Protein AF-A0A1G7ESN8-F1 (afdb_monomer)

Structure (mmCIF, N/CA/C/O backbone):
data_AF-A0A1G7ESN8-F1
#
_entry.id   AF-A0A1G7ESN8-F1
#
loop_
_atom_site.group_PDB
_atom_site.id
_atom_site.type_symbol
_atom_site.label_atom_id
_atom_site.label_alt_id
_atom_site.label_comp_id
_atom_site.label_asym_id
_atom_site.label_entity_id
_atom_site.label_seq_id
_atom_site.pdbx_PDB_ins_code
_atom_site.Cartn_x
_atom_site.Cartn_y
_atom_site.Cartn_z
_atom_site.occupancy
_atom_site.B_iso_or_equiv
_atom_site.auth_seq_id
_atom_site.auth_comp_id
_atom_site.auth_asym_id
_atom_site.auth_atom_id
_atom_site.pdbx_PDB_model_num
ATOM 1 N N . MET A 1 1 ? 20.476 12.400 -18.569 1.00 45.22 1 MET A N 1
ATOM 2 C CA . MET A 1 1 ? 19.149 12.109 -17.987 1.00 45.22 1 MET A CA 1
ATOM 3 C C . MET A 1 1 ? 19.250 10.728 -17.372 1.00 45.22 1 MET A C 1
ATOM 5 O O . MET A 1 1 ? 19.671 9.828 -18.084 1.00 45.22 1 MET A O 1
ATOM 9 N N . ALA A 1 2 ? 19.011 10.574 -16.071 1.00 63.44 2 ALA A N 1
ATOM 10 C CA . ALA A 1 2 ? 18.990 9.244 -15.466 1.00 63.44 2 ALA A CA 1
ATOM 11 C C . ALA A 1 2 ? 17.741 8.511 -15.979 1.00 63.44 2 ALA A C 1
ATOM 13 O O . ALA A 1 2 ? 16.641 9.052 -15.864 1.00 63.44 2 ALA A O 1
ATOM 14 N N . SER A 1 3 ? 17.909 7.339 -16.597 1.00 73.69 3 SER A N 1
ATOM 15 C CA . SER A 1 3 ? 16.775 6.478 -16.940 1.00 73.69 3 SER A CA 1
ATOM 16 C C . SER A 1 3 ? 16.133 6.000 -15.647 1.00 73.69 3 SER A C 1
ATOM 18 O O . SER A 1 3 ? 16.801 5.397 -14.812 1.00 73.69 3 SER A O 1
ATOM 20 N N . ILE A 1 4 ? 14.851 6.306 -15.471 1.00 76.06 4 ILE A N 1
ATOM 21 C CA . ILE A 1 4 ? 14.056 5.781 -14.366 1.00 76.06 4 ILE A CA 1
ATOM 22 C C . ILE A 1 4 ? 13.538 4.425 -14.836 1.00 76.06 4 ILE A C 1
ATOM 24 O O . ILE A 1 4 ? 12.633 4.367 -15.669 1.00 76.06 4 ILE A O 1
ATOM 28 N N . GLU A 1 5 ? 14.147 3.342 -14.368 1.00 82.50 5 GLU A N 1
ATOM 29 C CA . GLU A 1 5 ? 13.603 2.006 -14.599 1.00 82.50 5 GLU A CA 1
ATOM 30 C C . GLU A 1 5 ? 12.455 1.773 -13.607 1.00 82.50 5 GLU A C 1
ATOM 32 O O . GLU A 1 5 ? 12.648 1.964 -12.404 1.00 82.50 5 GLU A O 1
ATOM 37 N N . PRO A 1 6 ? 11.235 1.458 -14.083 1.00 86.06 6 PRO A N 1
ATOM 38 C CA . PRO A 1 6 ? 10.089 1.297 -13.206 1.00 86.06 6 PRO A CA 1
ATOM 39 C C . PRO A 1 6 ? 10.198 -0.006 -12.423 1.00 86.06 6 PRO A C 1
ATOM 41 O O . PRO A 1 6 ? 10.436 -1.075 -12.986 1.00 86.06 6 PRO A O 1
ATOM 44 N N . GLU A 1 7 ? 9.922 0.080 -11.131 1.00 87.12 7 GLU A N 1
ATOM 45 C CA . GLU A 1 7 ? 9.979 -1.070 -10.255 1.00 87.12 7 GLU A CA 1
ATOM 46 C C . GLU A 1 7 ? 8.793 -2.007 -10.502 1.00 87.12 7 GLU A C 1
ATOM 48 O O . GLU A 1 7 ? 7.627 -1.596 -10.600 1.00 87.12 7 GLU A O 1
ATOM 53 N N . SER A 1 8 ? 9.109 -3.290 -10.652 1.00 89.38 8 SER A N 1
ATOM 54 C CA . SER A 1 8 ? 8.127 -4.336 -10.954 1.00 89.38 8 SER A CA 1
ATOM 55 C C . SER A 1 8 ? 7.641 -5.073 -9.708 1.00 89.38 8 SER A C 1
ATOM 57 O O . SER A 1 8 ? 6.605 -5.735 -9.759 1.00 89.38 8 SER A O 1
ATOM 59 N N . VAL A 1 9 ? 8.342 -4.916 -8.584 1.00 87.00 9 VAL A N 1
ATOM 60 C CA . VAL A 1 9 ? 7.963 -5.482 -7.291 1.00 87.00 9 VAL A CA 1
ATOM 61 C C . VAL A 1 9 ? 7.053 -4.504 -6.546 1.00 87.00 9 VAL A C 1
ATOM 63 O O . VAL A 1 9 ? 7.359 -3.320 -6.411 1.00 87.00 9 VAL A O 1
ATOM 66 N N . ALA A 1 10 ? 5.911 -4.995 -6.062 1.00 86.00 10 ALA A N 1
ATOM 67 C CA . ALA A 1 10 ? 5.000 -4.198 -5.247 1.00 86.00 10 ALA A CA 1
ATOM 68 C C . ALA A 1 10 ? 5.589 -3.924 -3.854 1.00 86.00 10 ALA A C 1
ATOM 70 O O . ALA A 1 10 ? 6.267 -4.774 -3.275 1.00 86.00 10 ALA A O 1
ATOM 71 N N . GLY A 1 11 ? 5.283 -2.751 -3.299 1.00 87.88 11 GLY A N 1
ATOM 72 C CA . GLY A 1 11 ? 5.530 -2.465 -1.890 1.00 87.88 11 GLY A CA 1
ATOM 73 C C . GLY A 1 11 ? 4.577 -3.254 -0.993 1.00 87.88 11 GLY A C 1
ATOM 74 O O . GLY A 1 11 ? 3.445 -3.561 -1.380 1.00 87.88 11 GLY A O 1
ATOM 75 N N . ARG A 1 12 ? 5.032 -3.570 0.217 1.00 90.12 12 ARG A N 1
ATOM 76 C CA . ARG A 1 12 ? 4.246 -4.263 1.235 1.00 90.12 12 ARG A CA 1
ATOM 77 C C . ARG A 1 12 ? 3.897 -3.290 2.348 1.00 90.12 12 ARG A C 1
ATOM 79 O O . ARG A 1 12 ? 4.784 -2.720 2.966 1.00 90.12 12 ARG A O 1
ATOM 86 N N . ALA A 1 13 ? 2.609 -3.124 2.607 1.00 92.88 13 ALA A N 1
ATOM 87 C CA . ALA A 1 13 ? 2.131 -2.329 3.725 1.00 92.88 13 ALA A CA 1
ATOM 88 C C . ALA A 1 13 ? 1.742 -3.212 4.917 1.00 92.88 13 ALA A C 1
ATOM 90 O O . ALA A 1 13 ? 1.177 -4.296 4.740 1.00 92.88 13 ALA A O 1
ATOM 91 N N . THR A 1 14 ? 2.031 -2.733 6.120 1.00 92.62 14 THR A N 1
ATOM 92 C CA . THR A 1 14 ? 1.696 -3.356 7.404 1.00 92.62 14 THR A CA 1
ATOM 93 C C . THR A 1 14 ? 1.021 -2.339 8.322 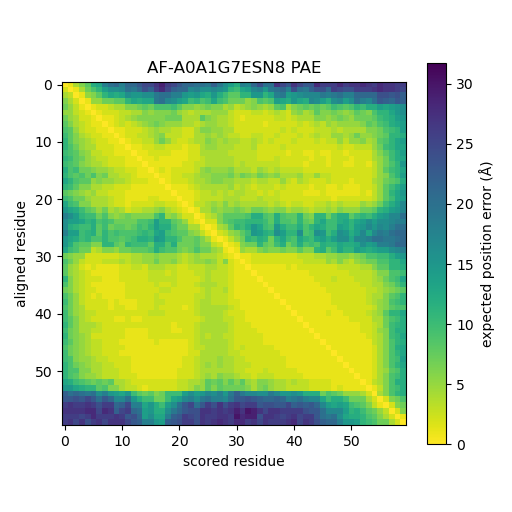1.00 92.62 14 THR A C 1
ATOM 95 O O . THR A 1 14 ? 1.110 -1.132 8.107 1.00 92.62 14 THR A O 1
ATOM 98 N N . ALA A 1 15 ? 0.299 -2.838 9.324 1.00 95.50 15 ALA A N 1
ATOM 99 C CA . ALA A 1 15 ? -0.393 -2.031 10.321 1.00 95.50 15 ALA A CA 1
ATOM 100 C C . ALA A 1 15 ? 0.213 -2.280 11.701 1.00 95.50 15 ALA A C 1
ATOM 102 O O . ALA A 1 15 ? 0.210 -3.422 12.171 1.00 95.50 15 ALA A O 1
ATOM 103 N N . GLU A 1 16 ? 0.693 -1.230 12.356 1.00 91.81 16 GLU A N 1
ATOM 104 C CA . GLU A 1 16 ? 1.326 -1.297 13.670 1.00 91.81 16 GLU A CA 1
ATOM 105 C C . GLU A 1 16 ? 0.810 -0.168 14.565 1.00 91.81 16 GLU A C 1
ATOM 107 O O . GLU A 1 16 ? 1.022 1.007 14.283 1.00 91.81 16 GLU A O 1
ATOM 112 N N . ASN A 1 17 ? 0.141 -0.517 15.669 1.00 88.06 17 ASN A N 1
ATOM 113 C CA . ASN A 1 17 ? -0.405 0.438 16.645 1.00 88.06 17 ASN A CA 1
ATOM 114 C C . ASN A 1 17 ? -1.283 1.541 16.019 1.00 88.06 17 ASN A C 1
ATOM 116 O O . ASN A 1 17 ? -1.197 2.706 16.408 1.00 88.06 17 ASN A O 1
ATOM 120 N N . GLY A 1 18 ? -2.103 1.191 15.027 1.00 91.38 18 GLY A N 1
ATOM 121 C CA . GLY A 1 18 ? -2.941 2.159 14.315 1.00 91.38 18 GLY A CA 1
ATOM 122 C C . GLY A 1 18 ? -2.198 3.013 13.282 1.00 91.38 18 GLY A C 1
ATOM 123 O O . GLY A 1 18 ? -2.775 3.951 12.736 1.00 91.38 18 GLY A O 1
ATOM 124 N N . ILE A 1 19 ? -0.937 2.694 12.982 1.00 91.38 19 ILE A N 1
ATOM 125 C CA . ILE A 1 19 ? -0.120 3.363 11.966 1.00 91.38 19 ILE A CA 1
ATOM 126 C C . ILE A 1 19 ? 0.092 2.408 10.791 1.00 91.38 19 ILE A C 1
ATOM 128 O O . ILE A 1 19 ? 0.419 1.238 10.977 1.00 91.38 19 ILE A O 1
ATOM 132 N N . VAL A 1 20 ? -0.063 2.915 9.568 1.00 90.44 20 VAL A N 1
ATOM 133 C CA . VAL A 1 20 ? 0.272 2.173 8.347 1.00 90.44 20 VAL A CA 1
ATOM 134 C C . VAL A 1 20 ? 1.734 2.416 7.994 1.00 90.44 20 VAL A C 1
ATOM 136 O O . VAL A 1 20 ? 2.148 3.560 7.800 1.00 90.44 20 VAL A O 1
ATOM 139 N N . MET A 1 21 ? 2.504 1.341 7.864 1.00 90.06 21 MET A N 1
ATOM 140 C CA . MET A 1 21 ? 3.890 1.367 7.408 1.00 90.06 21 MET A CA 1
ATOM 141 C C . MET A 1 21 ? 3.965 0.761 6.007 1.00 90.06 21 MET A C 1
ATOM 143 O O . MET A 1 21 ? 3.300 -0.233 5.734 1.00 90.06 21 MET A O 1
ATOM 147 N N . LEU A 1 22 ? 4.726 1.374 5.096 1.00 87.75 22 LEU A N 1
ATOM 148 C CA . LEU A 1 22 ? 4.913 0.883 3.729 1.00 87.75 22 LEU A CA 1
ATOM 149 C C . LEU A 1 22 ? 6.388 0.576 3.488 1.00 87.75 22 LEU A C 1
ATOM 151 O O . LEU A 1 22 ? 7.197 1.486 3.307 1.00 87.75 22 LEU A O 1
ATOM 155 N N . ASP A 1 23 ? 6.699 -0.709 3.395 1.00 84.75 23 ASP A N 1
ATOM 156 C CA . ASP A 1 23 ? 8.005 -1.203 2.993 1.00 84.75 23 ASP A CA 1
ATOM 157 C C . ASP A 1 23 ? 8.030 -1.386 1.475 1.00 84.75 23 ASP A C 1
ATOM 159 O O . ASP A 1 23 ? 7.511 -2.355 0.912 1.00 84.75 23 ASP A O 1
ATOM 163 N N . GLY A 1 24 ? 8.622 -0.417 0.783 1.00 68.88 24 GLY A N 1
ATOM 164 C CA . GLY A 1 24 ? 8.966 -0.555 -0.628 1.00 68.88 24 GLY A CA 1
ATOM 165 C C . GLY A 1 24 ? 10.326 -1.236 -0.806 1.00 68.88 24 GLY A C 1
ATOM 166 O O . GLY A 1 24 ? 11.186 -1.116 0.072 1.00 68.88 24 GLY A O 1
ATOM 167 N N . PRO A 1 25 ? 10.590 -1.887 -1.952 1.00 64.69 25 PRO A N 1
ATOM 168 C CA . PRO A 1 25 ? 11.967 -2.160 -2.354 1.00 64.69 25 PRO A CA 1
ATOM 169 C C . PRO A 1 25 ? 12.752 -0.837 -2.296 1.00 64.69 25 PRO A C 1
ATOM 171 O O . PRO A 1 25 ? 12.405 0.132 -2.967 1.00 64.69 25 PRO A O 1
ATOM 174 N N . ASN A 1 26 ? 13.781 -0.786 -1.445 1.00 68.50 26 ASN A N 1
ATOM 175 C CA . ASN A 1 26 ? 14.614 0.390 -1.131 1.00 68.50 26 ASN A CA 1
ATOM 176 C C . ASN A 1 26 ? 14.038 1.431 -0.146 1.00 68.50 26 ASN A C 1
ATOM 178 O O . ASN A 1 26 ? 14.710 2.427 0.109 1.00 68.50 26 ASN A O 1
ATOM 182 N N . GLY A 1 27 ? 12.844 1.234 0.428 1.00 66.44 27 GLY A N 1
ATOM 183 C CA . GLY A 1 27 ? 12.293 2.119 1.473 1.00 66.44 27 GLY A CA 1
ATOM 184 C C . GLY A 1 27 ? 11.985 3.563 1.036 1.00 66.44 27 GLY A C 1
ATOM 185 O O . GLY A 1 27 ? 11.714 4.414 1.879 1.00 66.44 27 GLY A O 1
ATOM 186 N N . VAL A 1 28 ? 12.024 3.856 -0.270 1.00 67.50 28 VAL A N 1
ATOM 187 C CA . VAL A 1 28 ? 11.760 5.177 -0.868 1.00 67.50 28 VAL A CA 1
ATOM 188 C C . VAL A 1 28 ? 10.713 5.024 -1.971 1.00 67.50 28 VAL A C 1
ATOM 190 O O . VAL A 1 28 ? 10.692 4.018 -2.677 1.00 67.50 28 VAL A O 1
ATOM 193 N N . ALA A 1 29 ? 9.842 6.022 -2.144 1.00 67.62 29 ALA A N 1
ATOM 194 C CA . ALA A 1 29 ? 8.894 6.048 -3.254 1.00 67.62 29 ALA A CA 1
ATOM 195 C C . ALA A 1 29 ? 9.640 6.100 -4.603 1.00 67.62 29 ALA A C 1
ATOM 197 O O . ALA A 1 29 ? 10.349 7.064 -4.895 1.00 67.62 29 ALA A O 1
ATOM 198 N N . VAL A 1 30 ? 9.465 5.064 -5.424 1.00 76.44 30 VAL A N 1
ATOM 199 C CA . VAL A 1 30 ? 10.062 4.925 -6.762 1.00 76.44 30 VAL A CA 1
ATOM 200 C C . VAL A 1 30 ? 8.976 4.879 -7.836 1.00 76.44 30 VAL A C 1
ATOM 202 O O . VAL A 1 30 ? 7.809 4.612 -7.547 1.00 76.44 30 VAL A O 1
ATOM 205 N N . ALA A 1 31 ? 9.347 5.133 -9.094 1.00 86.69 31 ALA A N 1
ATOM 206 C CA . ALA A 1 31 ? 8.453 4.860 -10.214 1.00 86.69 31 ALA A CA 1
ATOM 207 C C . ALA A 1 31 ? 8.150 3.357 -10.266 1.00 86.69 31 ALA A C 1
ATOM 209 O O . ALA A 1 31 ? 9.047 2.538 -10.092 1.00 86.69 31 ALA A O 1
ATOM 210 N N . MET A 1 32 ? 6.895 2.998 -10.520 1.00 89.12 32 MET A N 1
ATOM 211 C CA . MET A 1 32 ? 6.422 1.616 -10.506 1.00 89.12 32 MET A CA 1
ATOM 212 C C . MET A 1 32 ? 5.752 1.260 -11.823 1.00 89.12 32 MET A C 1
ATOM 214 O O . MET A 1 32 ? 5.166 2.108 -12.502 1.00 89.12 32 MET A O 1
ATOM 218 N N . THR A 1 33 ? 5.767 -0.026 -12.153 1.00 93.06 33 THR A N 1
ATOM 219 C CA . THR A 1 33 ? 4.859 -0.548 -13.175 1.00 93.06 33 THR A CA 1
ATOM 220 C C . THR A 1 33 ? 3.399 -0.397 -12.715 1.00 93.06 33 THR A C 1
ATOM 222 O O . THR A 1 33 ? 3.121 -0.436 -11.513 1.00 93.06 33 THR A O 1
ATOM 225 N N . PRO A 1 34 ? 2.424 -0.285 -13.636 1.00 95.31 34 PRO A N 1
ATOM 226 C CA . PRO A 1 34 ? 1.011 -0.195 -13.259 1.00 95.31 34 PRO A CA 1
ATOM 227 C C . PRO A 1 34 ? 0.519 -1.376 -12.406 1.00 95.31 34 PRO A C 1
ATOM 229 O O . PRO A 1 34 ? -0.327 -1.195 -11.532 1.00 95.31 34 PRO A O 1
ATOM 232 N N . ALA A 1 35 ? 1.050 -2.580 -12.647 1.00 93.69 35 ALA A N 1
ATOM 233 C CA . ALA A 1 35 ? 0.733 -3.768 -11.859 1.00 93.69 35 ALA A CA 1
ATOM 234 C C . ALA A 1 35 ? 1.262 -3.643 -10.421 1.00 93.69 35 ALA A C 1
ATOM 236 O O . ALA A 1 35 ? 0.479 -3.756 -9.479 1.00 93.69 35 ALA A O 1
ATOM 237 N N . ALA A 1 36 ? 2.547 -3.299 -10.256 1.00 91.56 36 ALA A N 1
ATOM 238 C CA . ALA A 1 36 ? 3.156 -3.082 -8.943 1.00 91.56 36 ALA A CA 1
ATOM 239 C C . ALA A 1 36 ? 2.457 -1.960 -8.158 1.00 91.56 36 ALA A C 1
ATOM 241 O O . ALA A 1 36 ? 2.198 -2.109 -6.964 1.00 91.56 36 ALA A O 1
ATOM 242 N N . ALA A 1 37 ? 2.074 -0.869 -8.829 1.00 91.94 37 ALA A N 1
ATOM 243 C CA . ALA A 1 37 ? 1.326 0.225 -8.213 1.00 91.94 37 ALA A CA 1
ATOM 244 C C . ALA A 1 37 ? -0.059 -0.226 -7.717 1.00 91.94 37 ALA A C 1
ATOM 246 O O . ALA A 1 37 ? -0.459 0.107 -6.600 1.00 91.94 37 ALA A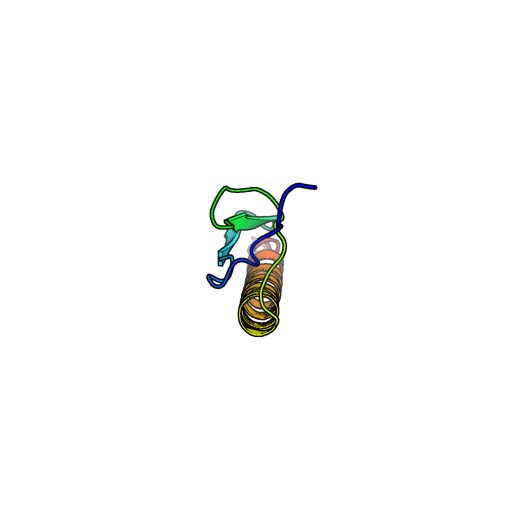 O 1
ATOM 247 N N . ARG A 1 38 ? -0.787 -1.019 -8.517 1.00 95.69 38 ARG A N 1
ATOM 248 C CA . ARG A 1 38 ? -2.099 -1.558 -8.127 1.00 95.69 38 ARG A CA 1
ATOM 249 C C . ARG A 1 38 ? -1.990 -2.473 -6.909 1.00 95.69 38 ARG A C 1
ATOM 251 O O . ARG A 1 38 ? -2.806 -2.355 -5.996 1.00 95.69 38 ARG A O 1
ATOM 258 N N . ASP A 1 39 ? -1.008 -3.366 -6.892 1.00 94.06 39 ASP A N 1
ATOM 259 C CA . ASP A 1 39 ? -0.837 -4.316 -5.791 1.00 94.06 39 ASP A CA 1
ATOM 260 C C . ASP A 1 39 ? -0.334 -3.629 -4.513 1.00 94.06 39 ASP A C 1
ATOM 262 O O . ASP A 1 39 ? -0.838 -3.921 -3.428 1.00 94.06 39 ASP A O 1
ATOM 266 N N . THR A 1 40 ? 0.530 -2.618 -4.641 1.00 91.81 40 THR A N 1
ATOM 267 C CA . THR A 1 40 ? 0.919 -1.740 -3.522 1.00 91.81 40 THR A CA 1
ATOM 268 C C . THR A 1 40 ? -0.301 -1.022 -2.940 1.00 91.81 40 THR A C 1
ATOM 270 O O . THR A 1 40 ? -0.505 -1.017 -1.728 1.00 91.81 40 THR A O 1
ATOM 273 N N . GLY A 1 41 ? -1.165 -0.468 -3.800 1.00 92.88 41 GLY A N 1
ATOM 274 C CA . GLY A 1 41 ? -2.40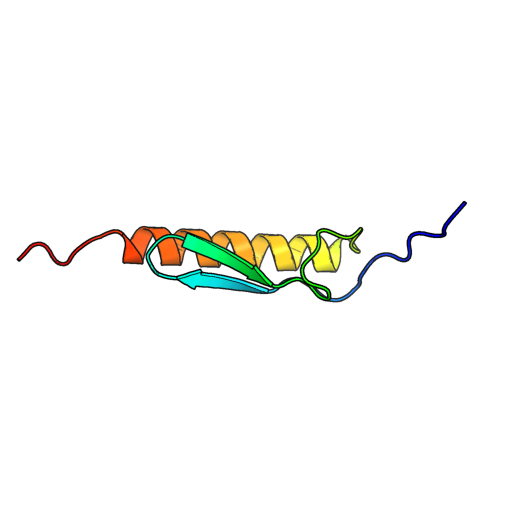4 0.190 -3.377 1.00 92.88 41 GLY A CA 1
ATOM 275 C C . GLY A 1 41 ? -3.348 -0.743 -2.616 1.00 92.88 41 GLY A C 1
ATOM 276 O O . GLY A 1 41 ? -3.891 -0.362 -1.583 1.00 92.88 41 GLY A O 1
ATOM 277 N N . ARG A 1 42 ? -3.498 -1.993 -3.073 1.00 96.31 42 ARG A N 1
ATOM 278 C CA . ARG A 1 42 ? -4.279 -3.015 -2.353 1.00 96.31 42 ARG A CA 1
ATOM 279 C C . ARG A 1 42 ? -3.698 -3.308 -0.974 1.00 96.31 42 ARG A C 1
ATOM 281 O O . ARG A 1 42 ? -4.457 -3.415 -0.016 1.00 96.31 42 ARG A O 1
ATOM 288 N N . SER A 1 43 ? -2.372 -3.413 -0.876 1.00 93.38 43 SER A N 1
ATOM 289 C CA . SER A 1 43 ? -1.707 -3.628 0.409 1.00 93.38 43 SER A CA 1
ATOM 290 C C . SER A 1 43 ? -1.948 -2.462 1.367 1.00 93.38 43 SER A C 1
ATOM 292 O O . SER A 1 43 ? -2.221 -2.702 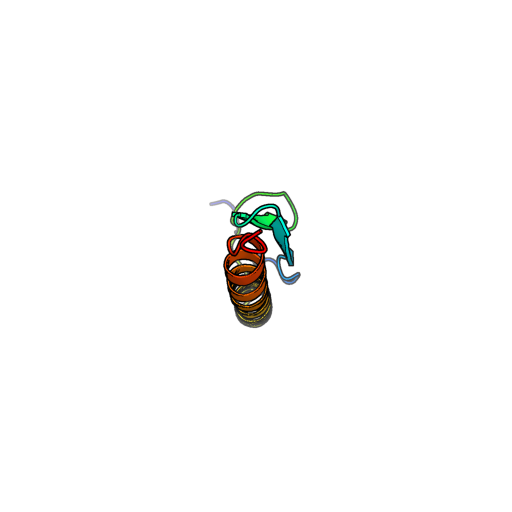2.537 1.00 93.38 43 SER A O 1
ATOM 294 N N . LEU A 1 44 ? -1.874 -1.219 0.878 1.00 94.81 44 LEU A N 1
ATOM 295 C CA . LEU A 1 44 ? -2.114 -0.013 1.677 1.00 94.81 44 LEU A CA 1
ATOM 296 C C . LEU A 1 44 ? -3.538 0.041 2.230 1.00 94.81 44 LEU A C 1
ATOM 298 O O . LEU A 1 44 ? -3.710 0.337 3.407 1.00 94.81 44 LEU A O 1
ATOM 302 N N . ILE A 1 45 ? -4.538 -0.278 1.404 1.00 97.00 45 ILE A N 1
ATOM 303 C CA . ILE A 1 45 ? -5.941 -0.321 1.840 1.00 97.00 45 ILE A CA 1
ATOM 304 C C . ILE A 1 45 ? -6.113 -1.365 2.948 1.00 97.00 45 ILE A C 1
ATOM 306 O O . ILE A 1 45 ? -6.618 -1.044 4.016 1.00 97.00 45 ILE A O 1
ATOM 310 N N . ALA A 1 46 ? -5.602 -2.582 2.743 1.00 96.12 46 ALA A N 1
ATOM 311 C CA . ALA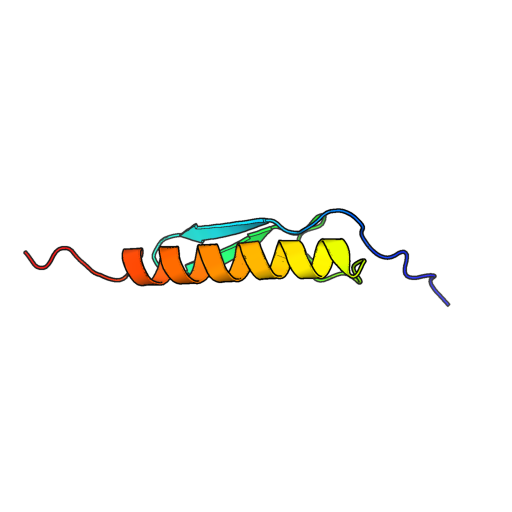 A 1 46 ? -5.701 -3.641 3.746 1.00 96.12 46 ALA A CA 1
ATOM 312 C C . ALA A 1 46 ? -4.994 -3.283 5.068 1.00 96.12 46 ALA A C 1
ATOM 314 O O . ALA A 1 46 ? -5.473 -3.632 6.146 1.00 96.12 46 ALA A O 1
ATOM 315 N N . ALA A 1 47 ? -3.854 -2.591 4.999 1.00 95.00 47 ALA A N 1
ATOM 316 C CA . ALA A 1 47 ? -3.148 -2.120 6.185 1.00 95.00 47 ALA A CA 1
ATOM 317 C C . ALA A 1 47 ? -3.902 -0.982 6.891 1.00 95.00 47 ALA A C 1
ATOM 319 O O . ALA A 1 47 ? -3.930 -0.959 8.117 1.00 95.00 47 ALA A O 1
ATOM 320 N N . ALA A 1 48 ? -4.544 -0.074 6.151 1.00 96.06 48 ALA A N 1
ATOM 321 C CA . ALA A 1 48 ? -5.387 0.967 6.736 1.00 96.06 48 ALA A CA 1
ATOM 322 C C . ALA A 1 48 ? -6.563 0.357 7.511 1.00 96.06 48 ALA A C 1
ATOM 324 O O . ALA A 1 48 ? -6.722 0.663 8.690 1.00 96.06 48 ALA A O 1
ATOM 32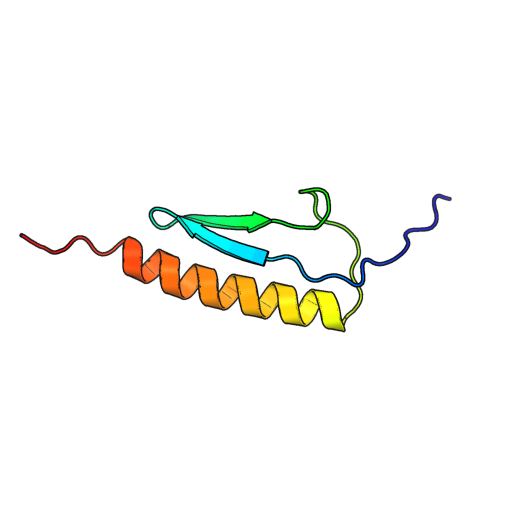5 N N . ASP A 1 49 ? -7.287 -0.589 6.907 1.00 96.06 49 ASP A N 1
ATOM 326 C CA . ASP A 1 49 ? -8.400 -1.289 7.563 1.00 96.06 49 ASP A CA 1
ATOM 327 C C . ASP A 1 49 ? -7.942 -1.990 8.860 1.00 96.06 49 ASP A C 1
ATOM 329 O O . ASP A 1 49 ? -8.604 -1.934 9.899 1.00 96.06 49 ASP A O 1
ATOM 333 N N . ALA A 1 50 ? -6.771 -2.639 8.827 1.00 94.94 50 ALA A N 1
ATOM 334 C CA . ALA A 1 50 ? -6.198 -3.291 10.001 1.00 94.94 50 ALA A CA 1
ATOM 335 C C . ALA A 1 50 ? -5.772 -2.284 11.084 1.00 94.94 50 ALA A C 1
ATOM 337 O O . ALA A 1 50 ? -5.999 -2.529 12.268 1.00 94.94 50 ALA A O 1
ATOM 338 N N . ALA A 1 51 ? -5.169 -1.159 10.695 1.00 95.06 51 ALA A N 1
ATOM 339 C CA . ALA A 1 51 ? -4.744 -0.101 11.606 1.00 95.06 51 ALA A CA 1
ATOM 340 C C . ALA A 1 51 ? -5.943 0.560 12.306 1.00 95.06 51 ALA A C 1
ATOM 342 O O . ALA A 1 51 ? -5.917 0.751 13.523 1.00 95.06 51 ALA A O 1
ATOM 343 N N . GLU A 1 52 ? -7.024 0.836 11.577 1.00 94.44 52 GLU A N 1
ATOM 344 C CA . GLU A 1 52 ? -8.271 1.350 12.155 1.00 94.44 52 GLU A CA 1
ATOM 345 C C . GLU A 1 52 ? -8.837 0.388 13.212 1.00 94.44 52 GLU A C 1
ATOM 347 O O . GLU A 1 52 ? -9.226 0.820 14.298 1.00 94.44 52 GLU A O 1
ATOM 352 N N . GLY A 1 53 ? -8.790 -0.924 12.951 1.00 91.69 53 GLY A N 1
ATOM 353 C CA . GLY A 1 53 ? -9.193 -1.949 13.919 1.00 91.69 53 GLY A CA 1
ATOM 354 C C . GLY A 1 53 ? -8.289 -2.054 15.157 1.00 91.69 53 GLY A C 1
ATOM 355 O O . GLY A 1 53 ? -8.762 -2.442 16.222 1.00 91.69 53 GLY A O 1
ATOM 356 N N . GLN A 1 54 ? -7.007 -1.691 15.050 1.00 89.12 54 GLN A N 1
ATOM 357 C CA . GLN A 1 54 ? -6.065 -1.669 16.182 1.00 89.12 54 GLN A CA 1
ATOM 358 C C . GLN A 1 54 ? -6.290 -0.473 17.111 1.00 89.12 54 GLN A C 1
ATOM 360 O O . GLN A 1 54 ? -6.012 -0.561 18.305 1.00 89.12 54 GLN A O 1
ATOM 365 N N . ALA A 1 55 ? -6.767 0.647 16.564 1.00 70.62 55 ALA A N 1
ATOM 366 C CA . ALA A 1 55 ? -7.004 1.874 17.316 1.00 70.62 55 ALA A CA 1
ATOM 367 C C . ALA A 1 55 ? -8.221 1.785 18.244 1.00 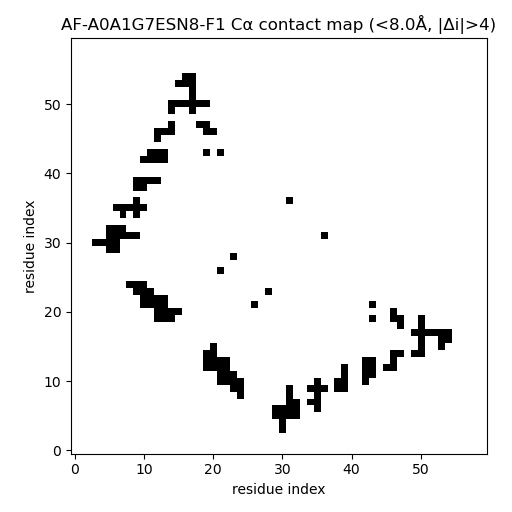70.62 55 ALA A C 1
ATOM 369 O O . ALA A 1 55 ? -8.415 2.680 19.064 1.00 70.62 55 ALA A O 1
ATOM 370 N N . GLN A 1 56 ? -9.033 0.730 18.132 1.00 61.94 56 GLN A N 1
ATOM 371 C CA . GLN A 1 56 ? -10.131 0.487 19.050 1.00 61.94 56 GLN A CA 1
ATOM 372 C C . GLN A 1 56 ? -9.578 -0.210 20.298 1.00 61.94 56 GLN A C 1
ATOM 374 O O . GLN A 1 56 ? -9.270 -1.403 20.244 1.00 61.94 56 GLN A O 1
ATOM 379 N N . PRO A 1 57 ? -9.442 0.495 21.437 1.00 53.88 57 PRO A N 1
ATOM 380 C CA . PRO A 1 57 ? -9.154 -0.190 22.677 1.00 53.88 57 PRO A CA 1
ATOM 381 C C . PRO A 1 57 ? -10.351 -1.101 22.942 1.00 53.88 57 PRO A C 1
ATOM 383 O O . PRO A 1 57 ? -11.506 -0.685 22.789 1.00 53.88 57 PRO A O 1
ATOM 386 N N . SER A 1 58 ? -10.091 -2.335 23.363 1.00 59.97 58 SER A N 1
ATOM 387 C CA . SER A 1 58 ? -11.019 -3.036 24.241 1.00 59.97 58 SER A CA 1
ATOM 388 C C . SER A 1 58 ? -11.439 -2.029 25.312 1.00 59.97 58 SER A C 1
ATOM 390 O O . SER A 1 58 ? -10.606 -1.589 26.101 1.00 59.97 58 SER A O 1
ATOM 392 N N . GLN A 1 59 ? -12.680 -1.550 25.251 1.00 50.97 59 GLN A N 1
ATOM 393 C CA . GLN A 1 59 ? -13.211 -0.687 26.293 1.00 50.97 59 GLN A CA 1
ATOM 394 C C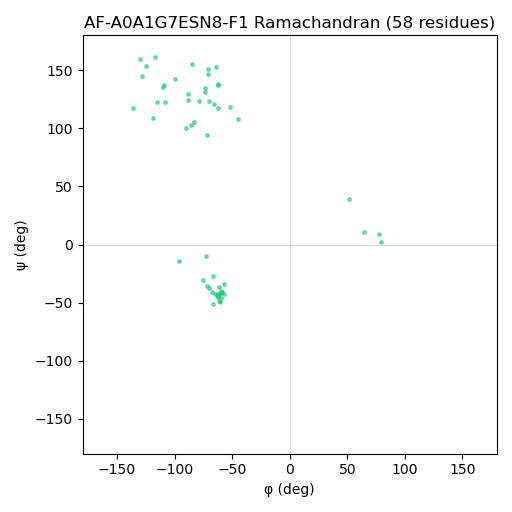 . GLN A 1 59 ? -13.428 -1.577 27.518 1.00 50.97 59 GLN A C 1
ATOM 396 O O . GLN A 1 59 ? -14.445 -2.266 27.595 1.00 50.97 59 GLN A O 1
ATOM 401 N N . GLU A 1 60 ? -12.437 -1.612 28.408 1.00 48.06 60 GLU A N 1
ATOM 402 C CA . GLU A 1 60 ? -12.525 -2.137 29.778 1.00 48.06 60 GLU A CA 1
ATOM 403 C C . GLU A 1 60 ? -12.467 -0.987 30.787 1.00 48.06 60 GLU A C 1
ATOM 405 O O . GLU A 1 60 ? -11.633 -0.069 30.600 1.00 48.06 60 GLU A O 1
#

pLDDT: mean 83.71, std 13.79, range [45.22, 97.0]

Sequence (60 aa):
MASIEPESVAGRATAENGIVMLDGPNGVAVAMTPAAARDTGRSLIAAADAAEGQAQPSQE

Organism: NCBI:txid1166323

Foldseek 3Di:
DDDQDAAAAAWAWAADQLDIDTHDPVSDDGHHDPVSVVVNVVRRVVRNVVSVVNPDPPPD

Secondary structure (DSSP, 8-state):
----PPB-SPPEEEEETTEEEEE-TTSS---B-HHHHHHHHHHHHHHHHHHHHHTS----

Mean predicted aligned error: 6.7 Å

Radius of gyration: 14.57 Å; Cα contacts (8 Å, |Δi|>4): 85; chains: 1; bounding box: 32×18×48 Å

Solvent-accessible surface area (backbone atoms only — not comparable to full-atom values): 3484 Å² total; per-residue (Å²): 13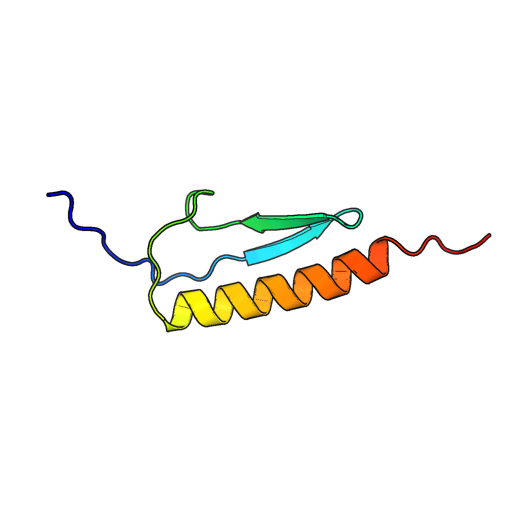0,85,83,80,76,57,36,72,70,49,34,49,36,41,51,55,94,43,36,69,45,71,50,31,83,88,68,51,97,68,62,52,33,73,66,16,48,52,50,23,50,52,29,44,52,55,11,44,58,49,7,60,61,55,64,56,68,84,89,124